Protein AF-A0A536DVT2-F1 (afdb_monomer_lite)

Radius of gyration: 20.28 Å; chains: 1; bounding box: 65×30×49 Å

Foldseek 3Di:
DLVVVVPDDDLDDPPPDDAAPVPCPQVVVQVVCCVVPVDGPFVCCCVVPCVVVVHPDGDDDDPVCVVVDDDDDDDDDDPVPDDDPVRCQC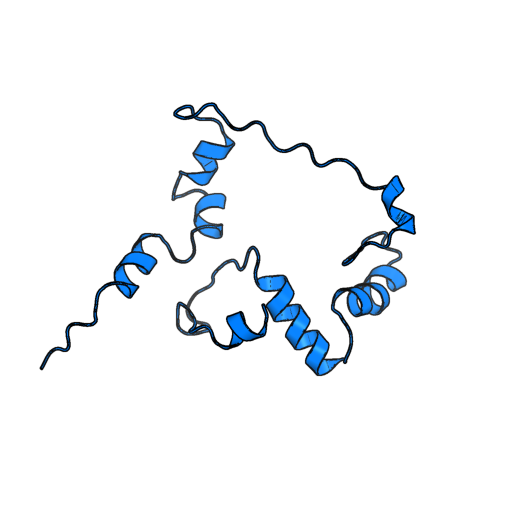PPCPHPNVRRPQVVPPVSVVVVPDPPPDDD

Sequence (120 aa):
MTDALAGQEPWWEPGTKHGYHAFTYGWLLGEVLRRITGETLGTYFRDQIAEPLSLDFHIGLGPEHDARTAEIIPPEMPPLGEDNFLMRMLRDSESMASKRSATPGPHELRERKRPRVARR

pLDDT: mean 84.68, std 15.49, range [42.94, 98.62]

Structure (mmCIF, N/CA/C/O backbone):
data_AF-A0A536DVT2-F1
#
_entry.id   AF-A0A536DVT2-F1
#
loop_
_atom_site.group_PDB
_atom_site.id
_atom_site.type_symbol
_atom_site.label_atom_id
_atom_site.label_alt_id
_atom_site.label_comp_id
_atom_site.label_asym_id
_atom_site.label_entity_id
_atom_site.label_seq_id
_atom_site.pdbx_PDB_ins_code
_atom_site.Cartn_x
_atom_site.Cartn_y
_atom_site.Cartn_z
_atom_site.occupancy
_atom_site.B_iso_or_equiv
_atom_site.auth_seq_id
_atom_site.auth_comp_id
_atom_site.auth_asym_id
_atom_site.auth_atom_id
_atom_site.pdbx_PDB_model_num
ATOM 1 N N . MET A 1 1 ? 4.398 -14.309 3.603 1.00 91.44 1 MET A N 1
ATOM 2 C CA . MET A 1 1 ? 5.182 -13.251 2.919 1.00 91.44 1 MET A CA 1
ATOM 3 C C . MET A 1 1 ? 6.092 -12.523 3.899 1.00 91.44 1 MET A C 1
ATOM 5 O O . MET A 1 1 ? 7.291 -12.498 3.675 1.00 91.44 1 MET A O 1
ATOM 9 N N . THR A 1 2 ? 5.556 -11.978 4.993 1.00 95.94 2 THR A N 1
ATOM 10 C CA . THR A 1 2 ? 6.325 -11.275 6.037 1.00 95.94 2 THR A CA 1
ATOM 11 C C . THR A 1 2 ? 7.483 -12.102 6.603 1.00 95.94 2 THR A C 1
ATOM 13 O O . THR A 1 2 ? 8.591 -11.586 6.662 1.00 95.94 2 THR A O 1
ATOM 16 N N . ASP A 1 3 ? 7.282 -13.391 6.901 1.00 96.81 3 ASP A N 1
ATOM 17 C CA . ASP A 1 3 ? 8.365 -14.272 7.382 1.00 96.81 3 ASP A CA 1
ATOM 18 C C . ASP A 1 3 ? 9.491 -14.447 6.356 1.00 96.81 3 ASP A C 1
ATOM 20 O O . ASP A 1 3 ? 10.669 -14.423 6.703 1.00 96.81 3 ASP A O 1
ATOM 24 N N . ALA A 1 4 ? 9.137 -14.567 5.073 1.00 96.38 4 ALA A N 1
ATOM 25 C CA . ALA A 1 4 ? 10.116 -14.675 3.995 1.00 96.38 4 ALA A CA 1
ATOM 26 C C . ALA A 1 4 ? 10.939 -13.385 3.857 1.00 96.38 4 ALA A C 1
ATOM 28 O O . ALA A 1 4 ? 12.152 -13.451 3.687 1.00 96.38 4 ALA A O 1
ATOM 29 N N . LEU A 1 5 ? 10.293 -12.219 3.979 1.00 95.06 5 LEU A N 1
ATOM 30 C CA . LEU A 1 5 ? 10.977 -10.924 3.961 1.00 95.06 5 LEU A CA 1
ATOM 31 C C . LEU A 1 5 ? 11.863 -10.727 5.196 1.00 95.06 5 LEU A C 1
ATOM 33 O O . LEU A 1 5 ? 12.972 -10.226 5.063 1.00 95.06 5 LEU A O 1
ATOM 37 N N . ALA A 1 6 ? 11.408 -11.146 6.379 1.00 96.00 6 ALA A N 1
ATOM 38 C CA . ALA A 1 6 ? 12.184 -11.053 7.615 1.00 96.00 6 ALA A CA 1
ATOM 39 C C . ALA A 1 6 ? 13.419 -11.969 7.606 1.00 96.00 6 ALA A C 1
ATOM 41 O O . ALA A 1 6 ? 14.456 -11.605 8.152 1.00 96.00 6 ALA A O 1
ATOM 42 N N . GLY A 1 7 ? 13.319 -13.142 6.972 1.00 96.44 7 GLY A N 1
ATOM 43 C CA . GLY A 1 7 ? 14.444 -14.061 6.783 1.00 96.44 7 GLY A CA 1
ATOM 44 C C . GLY A 1 7 ? 15.388 -13.684 5.635 1.00 96.44 7 GLY A C 1
ATOM 45 O O . GLY A 1 7 ? 16.418 -14.335 5.461 1.00 96.44 7 GLY A O 1
ATOM 46 N N . GLN A 1 8 ? 15.055 -12.670 4.832 1.00 93.56 8 GLN A N 1
ATOM 47 C CA . GLN A 1 8 ? 15.867 -12.265 3.691 1.00 93.56 8 GLN A CA 1
ATOM 48 C C . GLN A 1 8 ? 17.029 -11.369 4.136 1.00 93.56 8 GLN A C 1
ATOM 50 O O . GLN A 1 8 ? 16.830 -10.335 4.768 1.00 93.56 8 GLN A O 1
ATOM 55 N N . GLU A 1 9 ? 18.249 -11.712 3.721 1.00 95.00 9 GLU A N 1
ATOM 56 C CA . GLU A 1 9 ? 19.395 -10.813 3.872 1.00 95.00 9 GLU A CA 1
ATOM 57 C C . GLU A 1 9 ? 19.184 -9.541 3.023 1.00 95.00 9 GLU A C 1
ATOM 59 O O . GLU A 1 9 ? 18.900 -9.653 1.818 1.00 95.00 9 GLU A O 1
ATOM 64 N N . PRO A 1 10 ? 19.325 -8.335 3.607 1.00 91.38 10 PRO A N 1
ATOM 65 C CA . PRO A 1 10 ? 19.265 -7.094 2.852 1.00 91.38 10 PRO A CA 1
ATOM 66 C C . PRO A 1 10 ? 20.261 -7.090 1.693 1.00 91.38 10 PRO A C 1
ATOM 68 O O . PRO A 1 10 ? 21.373 -7.610 1.777 1.00 91.38 10 PRO A O 1
ATOM 71 N N . TRP A 1 11 ? 19.860 -6.481 0.585 1.00 86.94 11 TRP A N 1
ATOM 72 C CA . TRP A 1 11 ? 20.698 -6.403 -0.608 1.00 86.94 11 TRP A CA 1
ATOM 73 C C . TRP A 1 11 ? 21.891 -5.445 -0.452 1.00 86.94 11 TRP A C 1
ATOM 75 O O . TRP A 1 11 ? 22.903 -5.613 -1.129 1.00 86.94 11 TRP A O 1
ATOM 85 N N . TRP A 1 12 ? 21.793 -4.482 0.460 1.00 89.56 12 TRP A N 1
ATOM 86 C CA . TRP A 1 12 ? 22.865 -3.589 0.896 1.00 89.56 12 TRP A CA 1
ATOM 87 C C . TRP A 1 12 ? 22.711 -3.316 2.392 1.00 89.56 12 TRP A C 1
ATOM 89 O O . TRP A 1 12 ? 21.671 -3.607 2.984 1.00 89.56 12 TRP A O 1
ATOM 99 N N . GLU A 1 13 ? 23.746 -2.740 2.997 1.00 93.00 13 GLU A N 1
ATOM 100 C CA . GLU A 1 13 ? 23.706 -2.309 4.390 1.00 93.00 13 GLU A CA 1
ATOM 101 C C . GLU A 1 13 ? 22.571 -1.285 4.602 1.00 93.00 13 GLU A C 1
ATOM 103 O O . GLU A 1 13 ? 22.534 -0.265 3.901 1.00 93.00 13 GLU A O 1
ATOM 108 N N . PRO A 1 14 ? 21.629 -1.526 5.531 1.00 92.88 14 PRO A N 1
ATOM 109 C CA . PRO A 1 14 ? 20.530 -0.602 5.790 1.00 92.88 14 PRO A CA 1
ATOM 110 C C . PRO A 1 14 ? 21.014 0.832 6.040 1.00 92.88 14 PRO A C 1
ATOM 112 O O . PRO A 1 14 ? 21.961 1.060 6.783 1.00 92.88 14 PRO A O 1
ATOM 115 N N . GLY A 1 15 ? 20.362 1.808 5.405 1.00 92.50 15 GLY A N 1
ATOM 116 C CA . GLY A 1 15 ? 20.722 3.228 5.509 1.00 92.50 15 GLY A CA 1
ATOM 117 C C . GLY A 1 15 ? 21.801 3.710 4.531 1.00 92.50 15 GLY A C 1
ATOM 118 O O . GLY A 1 15 ? 21.976 4.915 4.397 1.00 92.50 15 GLY A O 1
ATOM 119 N N . THR A 1 16 ? 22.482 2.816 3.802 1.00 91.75 16 THR A N 1
ATOM 120 C CA . THR A 1 16 ? 23.542 3.212 2.845 1.00 91.75 16 THR A CA 1
ATOM 121 C C . THR A 1 16 ? 23.045 3.452 1.419 1.00 91.75 16 THR A C 1
ATOM 123 O O . THR A 1 16 ? 23.648 4.219 0.671 1.00 91.75 16 THR A O 1
ATOM 126 N N . LYS A 1 17 ? 21.942 2.807 1.025 1.00 87.69 17 LYS A N 1
ATOM 127 C CA . LYS A 1 17 ? 21.269 3.000 -0.267 1.00 87.69 17 LYS A CA 1
ATOM 128 C C . LYS A 1 17 ? 19.752 2.919 -0.100 1.00 87.69 17 LYS A C 1
ATOM 130 O O . LYS A 1 17 ? 19.244 2.423 0.911 1.00 87.69 17 LYS A O 1
ATOM 135 N N . HIS A 1 18 ? 19.032 3.352 -1.131 1.00 82.81 18 HIS A N 1
ATOM 136 C CA . HIS A 1 18 ? 17.578 3.260 -1.215 1.00 82.81 18 HIS A CA 1
ATOM 137 C C . HIS A 1 18 ? 17.161 2.384 -2.391 1.00 82.81 18 HIS A C 1
ATOM 139 O O . HIS A 1 18 ? 17.732 2.480 -3.473 1.00 82.81 18 HIS A O 1
ATOM 145 N N . GLY A 1 19 ? 16.132 1.571 -2.174 1.00 83.62 19 GLY A N 1
ATOM 146 C CA . GLY A 1 19 ? 15.480 0.778 -3.206 1.00 83.62 19 GLY A CA 1
ATOM 147 C C . GLY A 1 19 ? 13.977 0.950 -3.110 1.00 83.62 19 GLY A C 1
ATOM 148 O O . GLY A 1 19 ? 13.425 1.073 -2.016 1.00 83.62 19 GLY A O 1
ATOM 149 N N . TYR A 1 20 ? 13.308 0.993 -4.257 1.00 84.38 20 TYR A N 1
ATOM 150 C CA . TYR A 1 20 ? 11.860 1.113 -4.290 1.00 84.38 20 TYR A CA 1
ATOM 151 C C . TYR A 1 20 ? 11.216 -0.264 -4.093 1.00 84.38 20 TYR A C 1
ATOM 153 O O . TYR A 1 20 ? 11.280 -1.134 -4.959 1.00 84.38 20 TYR A O 1
ATOM 161 N N . HIS A 1 21 ? 10.573 -0.465 -2.944 1.00 88.44 21 HIS A N 1
ATOM 162 C CA . HIS A 1 21 ? 9.884 -1.708 -2.590 1.00 88.44 21 HIS A CA 1
ATOM 163 C C . HIS A 1 21 ? 8.504 -1.802 -3.265 1.00 88.44 21 HIS A C 1
ATOM 165 O O . HIS A 1 21 ? 7.484 -1.873 -2.584 1.00 88.44 21 HIS A O 1
ATOM 171 N N . ALA A 1 22 ? 8.472 -1.807 -4.603 1.00 85.38 22 ALA A N 1
ATOM 172 C CA . ALA A 1 22 ? 7.251 -1.693 -5.415 1.00 85.38 22 ALA A CA 1
ATOM 173 C C . ALA A 1 22 ? 6.110 -2.622 -4.970 1.00 85.38 22 ALA A C 1
ATOM 175 O O . ALA A 1 22 ? 4.949 -2.228 -4.968 1.00 85.38 22 ALA A O 1
ATOM 176 N N . PHE A 1 23 ? 6.459 -3.839 -4.554 1.00 89.38 23 PHE A N 1
ATOM 177 C CA . PHE A 1 23 ? 5.502 -4.812 -4.039 1.00 89.38 23 PHE A CA 1
ATOM 178 C C . PHE A 1 23 ? 5.619 -4.966 -2.523 1.00 89.38 23 PHE A C 1
ATOM 180 O O . PHE A 1 23 ? 4.618 -5.023 -1.821 1.00 89.38 23 PHE A O 1
ATOM 187 N N . THR A 1 24 ? 6.838 -5.016 -1.984 1.00 93.38 24 THR A N 1
ATOM 188 C CA . THR A 1 24 ? 7.065 -5.493 -0.613 1.00 93.38 24 THR A CA 1
ATOM 189 C C . THR A 1 24 ? 6.763 -4.467 0.482 1.00 93.38 24 THR A C 1
ATOM 191 O O . THR A 1 24 ? 6.605 -4.851 1.641 1.00 93.38 24 THR A O 1
ATOM 194 N N . TYR A 1 25 ? 6.633 -3.182 0.135 1.00 92.88 25 TYR A N 1
ATOM 195 C CA . TYR A 1 25 ? 6.497 -2.093 1.108 1.00 92.88 25 TYR A CA 1
ATOM 196 C C . TYR A 1 25 ? 5.257 -2.236 2.000 1.00 92.88 25 TYR A C 1
ATOM 198 O O . TYR A 1 25 ? 5.350 -2.069 3.216 1.00 92.88 25 TYR A O 1
ATOM 206 N N . GLY A 1 26 ? 4.118 -2.623 1.412 1.00 93.31 26 GLY A N 1
ATOM 207 C CA . GLY A 1 26 ? 2.859 -2.800 2.140 1.00 93.31 26 GLY A CA 1
ATOM 208 C C . GLY A 1 26 ? 2.935 -3.877 3.226 1.00 93.31 26 GLY A C 1
ATOM 209 O O . GLY A 1 26 ? 2.435 -3.671 4.328 1.00 93.31 26 GLY A O 1
ATOM 210 N N . TRP A 1 27 ? 3.623 -4.995 2.963 1.00 95.69 27 TRP A N 1
ATOM 211 C CA . TRP A 1 27 ? 3.822 -6.046 3.970 1.00 95.69 27 TRP A CA 1
ATOM 212 C C . TRP A 1 27 ? 4.788 -5.620 5.077 1.00 95.69 27 TRP A C 1
ATOM 214 O O . TRP A 1 27 ? 4.537 -5.932 6.238 1.00 95.69 27 TRP A O 1
ATOM 224 N N . LEU A 1 28 ? 5.873 -4.912 4.736 1.00 95.06 28 LEU A N 1
ATOM 225 C CA . LEU A 1 28 ? 6.856 -4.445 5.720 1.00 95.06 28 LEU A CA 1
ATOM 226 C C . LEU A 1 28 ? 6.224 -3.464 6.715 1.00 95.06 28 LEU A C 1
ATOM 228 O O . LEU A 1 28 ? 6.307 -3.679 7.922 1.00 95.06 28 LEU A O 1
ATOM 232 N N . LEU A 1 29 ? 5.552 -2.421 6.217 1.00 95.06 29 LEU A N 1
ATOM 233 C CA . LEU A 1 29 ? 4.877 -1.451 7.081 1.00 95.06 29 LEU A CA 1
ATOM 234 C C . LEU A 1 29 ? 3.679 -2.058 7.809 1.00 95.06 29 LEU A C 1
ATOM 236 O O . LEU A 1 29 ? 3.513 -1.828 9.006 1.00 95.06 29 LEU A O 1
ATOM 240 N N . GLY A 1 30 ? 2.866 -2.850 7.106 1.00 96.38 30 GLY A N 1
ATOM 241 C CA . GLY A 1 30 ? 1.688 -3.483 7.690 1.00 96.38 30 GLY A CA 1
ATOM 242 C C . GLY A 1 30 ? 2.034 -4.392 8.869 1.00 96.38 30 GLY A C 1
ATOM 243 O O . GLY A 1 30 ? 1.326 -4.382 9.870 1.00 96.38 30 GLY A O 1
ATOM 244 N N . GLU A 1 31 ? 3.145 -5.130 8.802 1.00 97.75 31 GLU A N 1
ATOM 245 C CA . GLU A 1 31 ? 3.580 -5.999 9.900 1.00 97.75 31 GLU A CA 1
ATOM 246 C C . GLU A 1 31 ? 4.087 -5.212 11.116 1.00 97.75 31 GLU A C 1
ATOM 248 O O . GLU A 1 31 ? 3.785 -5.589 12.248 1.00 97.75 31 GLU A O 1
ATOM 253 N N . VAL A 1 32 ? 4.815 -4.108 10.910 1.00 97.25 32 VAL A N 1
ATOM 254 C CA . VAL A 1 32 ? 5.229 -3.220 12.013 1.00 97.25 32 VAL A CA 1
ATOM 255 C C . VAL A 1 32 ? 4.002 -2.640 12.713 1.00 97.25 32 VAL A C 1
ATOM 257 O O . VAL A 1 32 ? 3.889 -2.735 13.934 1.00 97.25 32 VAL A O 1
ATOM 260 N N . LEU A 1 33 ? 3.055 -2.107 11.939 1.00 97.62 33 LEU A N 1
ATOM 261 C CA . LEU A 1 33 ? 1.806 -1.557 12.459 1.00 97.62 33 LEU A CA 1
ATOM 262 C C . LEU A 1 33 ? 1.024 -2.608 13.250 1.00 97.62 33 LEU A C 1
ATOM 264 O O . LEU A 1 33 ? 0.623 -2.345 14.384 1.00 97.62 33 LEU A O 1
ATOM 268 N N . ARG A 1 34 ? 0.870 -3.815 12.696 1.00 97.44 34 ARG A N 1
ATOM 269 C CA . ARG A 1 34 ? 0.147 -4.918 13.339 1.00 97.44 34 ARG A CA 1
ATOM 270 C C . ARG A 1 34 ? 0.780 -5.346 14.659 1.00 97.44 34 ARG A C 1
ATOM 272 O O . ARG A 1 34 ? 0.059 -5.666 15.596 1.00 97.44 34 ARG A O 1
ATOM 279 N N . ARG A 1 35 ? 2.112 -5.341 14.770 1.00 97.88 35 ARG A N 1
ATOM 280 C CA . ARG A 1 35 ? 2.814 -5.662 16.029 1.00 97.88 35 ARG A CA 1
ATOM 281 C C . ARG A 1 35 ? 2.620 -4.602 17.110 1.00 97.88 35 ARG A C 1
ATOM 283 O O . ARG A 1 35 ? 2.633 -4.948 18.284 1.00 97.88 35 ARG A O 1
ATOM 290 N N . ILE A 1 36 ? 2.473 -3.339 16.716 1.00 98.25 36 ILE A N 1
ATOM 291 C CA . ILE A 1 36 ? 2.298 -2.214 17.642 1.00 98.25 36 ILE A CA 1
ATOM 292 C C . ILE A 1 36 ? 0.841 -2.103 18.104 1.00 98.25 36 ILE A C 1
ATOM 294 O O . ILE A 1 36 ? 0.588 -1.875 19.281 1.00 98.25 36 ILE A O 1
ATOM 298 N N . THR A 1 37 ? -0.106 -2.253 17.178 1.00 97.81 37 THR A N 1
ATOM 299 C CA . THR A 1 37 ? -1.529 -1.933 17.398 1.00 97.81 37 THR A CA 1
ATOM 300 C C . THR A 1 37 ? -2.410 -3.165 17.597 1.00 97.81 37 THR A C 1
ATOM 302 O O . THR A 1 37 ? -3.474 -3.066 18.195 1.00 97.81 37 THR A O 1
ATOM 305 N N . GLY A 1 38 ? -1.989 -4.332 17.100 1.00 98.00 38 GLY A N 1
ATOM 306 C CA . GLY A 1 38 ? -2.827 -5.530 17.004 1.00 98.00 38 GLY A CA 1
ATOM 307 C C . GLY A 1 38 ? -3.760 -5.552 15.786 1.00 98.00 38 GLY A C 1
ATOM 308 O O . GLY A 1 38 ? -4.403 -6.571 15.540 1.00 98.00 38 GLY A O 1
ATOM 309 N N . GLU A 1 39 ? -3.809 -4.481 14.991 1.00 97.62 39 GLU A N 1
ATOM 310 C CA . GLU A 1 39 ? -4.754 -4.317 13.884 1.00 97.62 39 GLU A CA 1
ATOM 311 C C . GLU A 1 39 ? -4.119 -4.570 12.513 1.00 97.62 39 GLU A C 1
ATOM 313 O O . GLU A 1 39 ? -2.902 -4.528 12.328 1.00 97.62 39 GLU A O 1
ATOM 318 N N . THR A 1 40 ? -4.956 -4.832 11.507 1.00 96.06 40 THR A N 1
ATOM 319 C CA . THR A 1 40 ? -4.490 -4.857 10.115 1.00 96.06 40 THR A CA 1
ATOM 320 C C . THR A 1 40 ? -4.269 -3.434 9.599 1.00 96.06 40 THR A C 1
ATOM 322 O O . THR A 1 40 ? -4.921 -2.497 10.054 1.00 96.06 40 THR A O 1
ATOM 325 N N . LEU A 1 41 ? -3.408 -3.273 8.586 1.00 96.06 41 LEU A N 1
ATOM 326 C CA . LEU A 1 41 ? -3.201 -1.978 7.925 1.00 96.06 41 LEU A CA 1
ATOM 327 C C . LEU A 1 41 ? -4.514 -1.365 7.409 1.00 96.06 41 LEU A C 1
ATOM 329 O O . LEU A 1 41 ? -4.700 -0.161 7.529 1.00 96.06 41 LEU A O 1
ATOM 333 N N . GLY A 1 42 ? -5.409 -2.183 6.844 1.00 96.62 42 GLY A N 1
ATOM 334 C CA . GLY A 1 42 ? -6.687 -1.712 6.308 1.00 96.62 42 GLY A CA 1
ATOM 335 C C . GLY A 1 42 ? -7.647 -1.226 7.390 1.00 96.62 42 GLY A C 1
ATOM 336 O O . GLY A 1 42 ? -8.219 -0.150 7.245 1.00 96.62 42 GLY A O 1
ATOM 337 N N . THR A 1 43 ? -7.754 -1.970 8.497 1.00 97.12 43 THR A N 1
ATOM 338 C CA . THR A 1 43 ? -8.522 -1.561 9.688 1.00 97.12 43 THR A CA 1
ATOM 339 C C . THR A 1 43 ? -8.012 -0.231 10.224 1.00 97.12 43 THR A C 1
ATOM 341 O O . THR A 1 43 ? -8.764 0.735 10.285 1.00 97.12 43 THR A O 1
ATOM 344 N N . TYR A 1 44 ? -6.712 -0.154 10.514 1.00 97.69 44 TYR A N 1
ATOM 345 C CA . TYR A 1 44 ? -6.118 1.048 11.082 1.00 97.69 44 TYR A CA 1
ATOM 346 C C . TYR A 1 44 ? -6.256 2.252 10.142 1.00 97.69 44 TYR A C 1
ATOM 348 O O . TYR A 1 44 ? -6.582 3.350 10.578 1.00 97.69 44 TYR A O 1
ATOM 356 N N . PHE A 1 45 ? -6.032 2.066 8.835 1.00 97.50 45 PHE A N 1
ATOM 357 C CA . PHE A 1 45 ? -6.203 3.133 7.849 1.00 97.50 45 PHE A CA 1
ATOM 358 C C . PHE A 1 45 ? -7.641 3.658 7.817 1.00 97.50 45 PHE A C 1
ATOM 360 O O . PHE A 1 45 ? -7.840 4.873 7.797 1.00 97.50 45 PHE A O 1
ATOM 367 N N . ARG A 1 46 ? -8.635 2.763 7.816 1.00 97.56 46 ARG A N 1
ATOM 368 C CA . ARG A 1 46 ? -10.045 3.157 7.820 1.00 97.56 46 ARG A CA 1
ATOM 369 C C . ARG A 1 46 ? -10.358 4.009 9.050 1.00 97.56 46 ARG A C 1
ATOM 371 O O . ARG A 1 46 ? -10.806 5.141 8.894 1.00 97.56 46 ARG A O 1
ATOM 378 N N . ASP A 1 47 ? -10.027 3.499 10.231 1.00 97.88 47 ASP A N 1
ATOM 379 C CA . ASP A 1 47 ? -10.457 4.081 11.503 1.00 97.88 47 ASP A CA 1
ATOM 380 C C . ASP A 1 47 ? -9.669 5.365 11.848 1.00 97.88 47 ASP A C 1
ATOM 382 O O . ASP A 1 47 ? -10.214 6.315 12.405 1.00 97.88 47 ASP A O 1
ATOM 386 N N . GLN A 1 48 ? -8.377 5.426 11.498 1.00 97.88 48 GLN A N 1
ATOM 387 C CA . GLN A 1 48 ? -7.490 6.539 11.876 1.00 97.88 48 GLN A CA 1
ATOM 388 C C . GLN A 1 48 ? -7.325 7.607 10.789 1.00 97.88 48 GLN A C 1
ATOM 390 O O . GLN A 1 48 ? -6.845 8.702 11.084 1.00 97.88 48 GLN A O 1
ATOM 395 N N . ILE A 1 49 ? -7.661 7.304 9.530 1.00 98.12 49 ILE A N 1
ATOM 396 C CA . ILE A 1 49 ? -7.416 8.207 8.394 1.00 98.12 49 ILE A CA 1
ATOM 397 C C . ILE A 1 49 ? -8.669 8.391 7.544 1.00 98.12 49 ILE A C 1
ATOM 399 O O . ILE A 1 49 ? -9.100 9.527 7.362 1.00 98.12 49 ILE A O 1
ATOM 403 N N . ALA A 1 50 ? -9.249 7.312 7.013 1.00 98.31 50 ALA A N 1
ATOM 404 C CA . ALA A 1 50 ? -10.332 7.430 6.039 1.00 98.31 50 ALA A CA 1
ATOM 405 C C . ALA A 1 50 ? -11.608 8.014 6.656 1.00 98.31 50 ALA A C 1
ATOM 407 O O . ALA A 1 50 ? -12.140 8.986 6.129 1.00 98.31 50 ALA A O 1
ATOM 408 N N . GLU A 1 51 ? -12.068 7.480 7.788 1.00 98.06 51 GLU A N 1
ATOM 409 C CA . GLU A 1 51 ? -13.288 7.943 8.457 1.00 98.06 51 GLU A CA 1
ATOM 410 C C . GLU A 1 51 ? -13.161 9.380 8.995 1.00 98.06 51 GLU A C 1
ATOM 412 O O . GLU A 1 51 ? -14.017 10.202 8.649 1.00 98.06 51 GLU A O 1
ATOM 417 N N . PRO A 1 52 ? -12.092 9.767 9.732 1.00 98.62 52 PRO A N 1
ATOM 418 C CA . PRO A 1 52 ? -11.931 11.145 10.207 1.00 98.62 52 PRO A CA 1
ATOM 419 C C . PRO A 1 52 ? -11.877 12.186 9.084 1.00 98.62 52 PRO A C 1
ATOM 421 O O . PRO A 1 52 ? -12.262 13.337 9.286 1.00 98.62 52 PRO A O 1
ATOM 424 N N . LEU A 1 53 ? -11.397 11.788 7.903 1.00 98.56 53 LEU A N 1
ATOM 425 C CA . LEU A 1 53 ? -11.278 12.651 6.728 1.00 98.56 53 LEU A CA 1
ATOM 426 C C . LEU A 1 53 ? -12.422 12.464 5.720 1.00 98.56 53 LEU A C 1
ATOM 428 O O . LEU A 1 53 ? -12.413 13.115 4.677 1.00 98.56 53 LEU A O 1
ATOM 432 N N . SER A 1 54 ? -13.405 11.605 6.018 1.00 98.12 54 SER A N 1
ATOM 433 C CA . SER A 1 54 ? -14.519 11.270 5.117 1.00 98.12 54 SER A CA 1
ATOM 434 C C . SER A 1 54 ? -14.059 10.846 3.711 1.00 98.12 54 SER A C 1
ATOM 436 O O . SER A 1 54 ? -14.618 11.275 2.700 1.00 98.12 54 SER A O 1
ATOM 438 N N . LEU A 1 55 ? -13.011 10.022 3.638 1.00 98.12 55 LEU A N 1
ATOM 439 C CA . LEU A 1 55 ? -12.457 9.508 2.388 1.00 98.12 55 LEU A CA 1
ATOM 440 C C . LEU A 1 55 ? -13.173 8.232 1.955 1.00 98.12 55 LEU A C 1
ATOM 442 O O . LEU A 1 55 ? -13.279 7.272 2.714 1.00 98.12 55 LEU A O 1
ATOM 4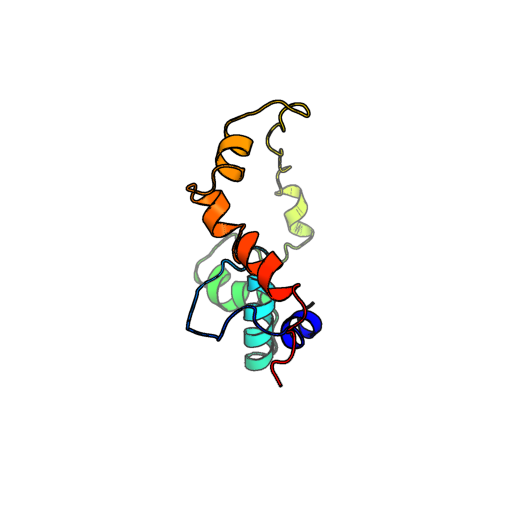46 N N . ASP A 1 56 ? -13.549 8.180 0.683 1.00 96.00 56 ASP A N 1
ATOM 447 C CA . ASP A 1 56 ? -13.981 6.948 0.030 1.00 96.00 56 ASP A CA 1
ATOM 448 C C . ASP A 1 56 ? -12.764 6.215 -0.555 1.00 96.00 56 ASP A C 1
ATOM 450 O O . ASP A 1 56 ? -12.495 6.247 -1.757 1.00 96.00 56 ASP A O 1
ATOM 454 N N . PHE A 1 57 ? -11.957 5.637 0.338 1.00 97.06 57 PHE A N 1
ATOM 455 C CA . PHE A 1 57 ? -10.727 4.922 0.004 1.00 97.06 57 PHE A CA 1
ATOM 456 C C . PHE A 1 57 ? -10.610 3.657 0.849 1.00 97.06 57 PHE A C 1
ATOM 458 O O . PHE A 1 57 ? -10.753 3.703 2.069 1.00 97.06 57 PHE A O 1
ATOM 465 N N . HIS A 1 58 ? -10.273 2.534 0.212 1.00 96.50 58 HIS A N 1
ATOM 466 C CA . HIS A 1 58 ? -10.261 1.225 0.862 1.00 96.50 58 HIS A CA 1
ATOM 467 C C . HIS A 1 58 ? -8.925 0.509 0.672 1.00 96.50 58 HIS A C 1
ATOM 469 O O . HIS A 1 58 ? -8.394 0.428 -0.435 1.00 96.50 58 HIS A O 1
ATOM 475 N N . ILE A 1 59 ? -8.410 -0.074 1.755 1.00 96.25 59 ILE A N 1
ATOM 476 C CA . ILE A 1 59 ? -7.338 -1.075 1.725 1.00 96.25 59 ILE A CA 1
ATOM 477 C C . ILE A 1 59 ? -7.965 -2.386 2.204 1.00 96.25 59 ILE A C 1
ATOM 479 O O . ILE A 1 59 ? -8.131 -2.597 3.402 1.00 96.25 59 ILE A O 1
ATOM 483 N N . GLY A 1 60 ? -8.332 -3.246 1.250 1.00 94.56 60 GLY A N 1
ATOM 484 C CA . GLY A 1 60 ? -9.225 -4.385 1.488 1.00 94.56 60 GLY A CA 1
ATOM 485 C C . GLY A 1 60 ? -10.687 -3.970 1.318 1.00 94.56 60 GLY A C 1
ATOM 486 O O . GLY A 1 60 ? -11.363 -3.676 2.296 1.00 94.56 60 GLY A O 1
ATOM 487 N N . LEU A 1 61 ? -11.145 -3.908 0.065 1.00 95.44 61 LEU A N 1
ATOM 488 C CA . LEU A 1 61 ? -12.507 -3.507 -0.292 1.00 95.44 61 LEU A CA 1
ATOM 489 C C . LEU A 1 61 ? -13.511 -4.623 0.041 1.00 95.44 61 LEU A C 1
ATOM 491 O O . LEU A 1 61 ? -13.279 -5.780 -0.313 1.00 95.44 61 LEU A O 1
ATOM 495 N N . GLY A 1 62 ? -14.614 -4.272 0.705 1.00 93.81 62 GLY A N 1
ATOM 496 C CA . GLY A 1 62 ? -15.708 -5.199 0.998 1.00 93.81 62 GLY A CA 1
ATOM 497 C C . GLY A 1 62 ? -16.601 -5.490 -0.222 1.00 93.81 62 GLY A C 1
ATOM 498 O O . GLY A 1 62 ? -16.703 -4.656 -1.128 1.00 93.81 62 GLY A O 1
ATOM 499 N N . PRO A 1 63 ? -17.261 -6.664 -0.273 1.00 96.06 63 PRO A N 1
ATOM 500 C CA . PRO A 1 63 ? -18.099 -7.079 -1.405 1.00 96.06 63 PRO A CA 1
ATOM 501 C C . PRO A 1 63 ? -19.298 -6.152 -1.665 1.00 96.06 63 PRO A C 1
ATOM 503 O O . PRO A 1 63 ? -19.776 -6.051 -2.790 1.00 96.06 63 PRO A O 1
ATOM 506 N N . GLU A 1 64 ? -19.775 -5.431 -0.654 1.00 96.75 64 GLU A N 1
ATOM 507 C CA . GLU A 1 64 ? -20.833 -4.424 -0.766 1.00 96.75 64 GLU A CA 1
ATOM 508 C C . GLU A 1 64 ? -20.470 -3.250 -1.691 1.00 96.75 64 GLU A C 1
ATOM 510 O O . GLU A 1 64 ? -21.350 -2.523 -2.155 1.00 96.75 64 GLU A O 1
ATOM 515 N N . HIS A 1 65 ? -19.182 -3.062 -1.981 1.00 95.94 65 HIS A N 1
ATOM 516 C CA . HIS A 1 65 ? -18.685 -2.011 -2.861 1.00 95.94 65 HIS A CA 1
ATOM 517 C C . HIS A 1 65 ? -18.311 -2.508 -4.262 1.00 95.94 65 HIS A C 1
ATOM 519 O O . HIS A 1 65 ? -17.932 -1.694 -5.104 1.00 95.94 65 HIS A O 1
ATOM 525 N N . ASP A 1 66 ? -18.459 -3.805 -4.544 1.00 95.88 66 ASP A N 1
ATOM 526 C CA . ASP A 1 66 ? -17.992 -4.428 -5.789 1.00 95.88 66 ASP A CA 1
ATOM 527 C C . ASP A 1 66 ? -18.617 -3.785 -7.039 1.00 95.88 66 ASP A C 1
ATOM 529 O O . ASP A 1 66 ? -17.921 -3.473 -8.004 1.00 95.88 66 ASP A O 1
ATOM 533 N N . ALA A 1 67 ? -19.905 -3.426 -6.964 1.00 97.19 67 ALA A N 1
ATOM 534 C CA . ALA A 1 67 ? -20.644 -2.750 -8.036 1.00 97.19 67 ALA A CA 1
ATOM 535 C C . ALA A 1 67 ? -20.083 -1.366 -8.432 1.00 97.19 67 ALA A C 1
ATOM 537 O O . ALA A 1 67 ? -20.498 -0.797 -9.440 1.00 97.19 67 ALA A O 1
ATOM 538 N N . ARG A 1 68 ? -19.176 -0.797 -7.630 1.00 96.06 68 ARG A N 1
ATOM 539 C CA . ARG A 1 68 ? -18.534 0.504 -7.870 1.00 96.06 68 ARG A CA 1
ATOM 540 C C . ARG A 1 68 ? -17.116 0.365 -8.427 1.00 96.06 68 ARG A C 1
ATOM 542 O O . ARG A 1 68 ? -16.473 1.380 -8.691 1.00 96.06 68 ARG A O 1
ATOM 549 N N . THR A 1 69 ? -16.612 -0.859 -8.577 1.00 96.81 69 THR A N 1
ATOM 550 C CA . THR A 1 69 ? -15.289 -1.110 -9.150 1.00 96.81 69 THR A CA 1
ATOM 551 C C . THR A 1 69 ? -15.350 -1.022 -10.672 1.00 96.81 69 THR A C 1
ATOM 553 O O . THR A 1 69 ? -16.279 -1.513 -11.309 1.00 96.81 69 THR A O 1
ATOM 556 N N . ALA A 1 70 ? -14.369 -0.344 -11.266 1.00 96.31 70 ALA A N 1
ATOM 557 C CA . ALA A 1 70 ? -14.208 -0.301 -12.713 1.00 96.31 70 ALA A CA 1
ATOM 558 C C . ALA A 1 70 ? -13.223 -1.384 -13.160 1.00 96.31 70 ALA A C 1
ATOM 560 O O . ALA A 1 70 ? -12.252 -1.682 -12.459 1.00 96.31 70 ALA A O 1
ATOM 561 N N . GLU A 1 71 ? -13.441 -1.929 -14.354 1.00 95.38 71 GLU A N 1
ATOM 562 C CA . GLU A 1 71 ? -12.475 -2.821 -14.985 1.00 95.38 71 GLU A CA 1
ATOM 563 C C . GLU A 1 71 ? -11.183 -2.058 -15.307 1.00 95.38 71 GLU A C 1
ATOM 565 O O . GLU A 1 71 ? -11.197 -0.992 -15.930 1.00 95.38 71 GLU A O 1
ATOM 570 N N . ILE A 1 72 ? -10.045 -2.610 -14.881 1.00 94.00 72 ILE A N 1
ATOM 571 C CA . ILE A 1 72 ? -8.733 -2.069 -15.234 1.00 94.00 72 ILE A CA 1
ATOM 572 C C . ILE A 1 72 ? -8.402 -2.529 -16.652 1.00 94.00 72 ILE A C 1
ATOM 574 O O . ILE A 1 72 ? -8.090 -3.698 -16.868 1.00 94.00 72 ILE A O 1
ATOM 578 N N . ILE A 1 73 ? -8.411 -1.595 -17.602 1.00 93.69 73 ILE A N 1
ATOM 579 C CA . ILE A 1 73 ? -7.961 -1.845 -18.973 1.00 93.69 73 ILE A CA 1
ATOM 580 C C . ILE A 1 73 ? -6.427 -1.731 -18.998 1.00 93.69 73 ILE A C 1
ATOM 582 O O . ILE A 1 73 ? -5.898 -0.633 -18.785 1.00 93.69 73 ILE A O 1
ATOM 586 N N . PRO A 1 74 ? -5.680 -2.830 -19.215 1.00 84.94 74 PRO A N 1
ATOM 587 C CA . PRO A 1 74 ? -4.226 -2.765 -19.291 1.00 84.94 74 PRO A CA 1
ATOM 588 C C . PRO A 1 74 ? -3.779 -2.004 -20.551 1.00 84.94 74 PRO A C 1
ATOM 590 O O . PRO A 1 74 ? -4.494 -2.001 -21.555 1.00 84.94 74 PRO A O 1
ATOM 593 N N . PRO A 1 75 ? -2.588 -1.378 -20.541 1.00 81.31 75 PRO A N 1
ATOM 594 C CA . PRO A 1 75 ? -2.041 -0.771 -21.747 1.00 81.31 75 PRO A CA 1
ATOM 595 C C . PRO A 1 75 ? -1.797 -1.836 -22.823 1.00 81.31 75 PRO A C 1
ATOM 597 O O . PRO A 1 75 ? -1.374 -2.954 -22.518 1.00 81.31 75 PRO A O 1
ATOM 600 N N . GLU A 1 76 ? -2.002 -1.469 -24.089 1.00 82.25 76 GLU A N 1
ATOM 601 C CA . GLU A 1 76 ? -1.646 -2.330 -25.215 1.00 82.25 76 GLU A CA 1
ATOM 602 C C . GLU A 1 76 ? -0.135 -2.592 -25.216 1.00 82.25 76 GLU A C 1
ATOM 604 O O . GLU A 1 76 ? 0.697 -1.679 -25.299 1.00 82.25 76 GLU A O 1
ATOM 609 N N . MET A 1 77 ? 0.224 -3.868 -25.108 1.00 80.50 77 MET A N 1
ATOM 610 C CA . MET A 1 77 ? 1.602 -4.306 -25.270 1.00 80.50 77 MET A CA 1
ATOM 611 C C . MET A 1 77 ? 1.923 -4.364 -26.765 1.00 80.50 77 MET A C 1
ATOM 613 O O . MET A 1 77 ? 1.101 -4.863 -27.537 1.00 80.50 77 MET A O 1
ATOM 617 N N . PRO A 1 78 ? 3.103 -3.885 -27.195 1.00 81.81 78 PRO A N 1
ATOM 618 C CA . PRO A 1 78 ? 3.474 -3.997 -28.592 1.00 81.81 78 PRO A CA 1
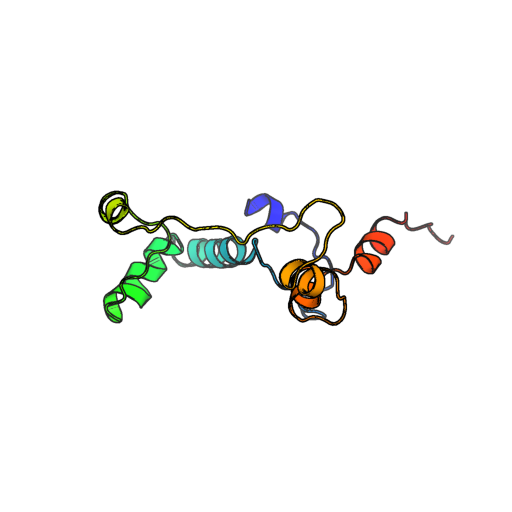ATOM 619 C C . PRO A 1 78 ? 3.675 -5.480 -28.947 1.00 81.81 78 PRO A C 1
ATOM 621 O O . PRO A 1 78 ? 4.014 -6.282 -28.062 1.00 81.81 78 PRO A O 1
ATOM 624 N N . PRO A 1 79 ? 3.509 -5.862 -30.225 1.00 85.75 79 PRO A N 1
ATOM 625 C CA . PRO A 1 79 ? 3.893 -7.182 -30.702 1.00 85.75 79 PRO A CA 1
ATOM 626 C C . PRO A 1 79 ? 5.326 -7.541 -30.296 1.00 85.75 79 PRO A C 1
ATOM 628 O O . PRO A 1 79 ? 6.186 -6.683 -30.077 1.00 85.75 79 PRO A O 1
ATOM 631 N N . LEU A 1 80 ? 5.606 -8.838 -30.186 1.00 80.38 80 LEU A N 1
ATOM 632 C CA . LEU A 1 80 ? 6.923 -9.307 -29.772 1.00 80.38 80 LEU A CA 1
ATOM 633 C C . LEU A 1 80 ? 7.998 -8.817 -30.761 1.00 80.38 80 LEU A C 1
ATOM 635 O O . LEU A 1 80 ? 7.949 -9.139 -31.943 1.00 80.38 80 LEU A O 1
ATOM 639 N N . GLY A 1 81 ? 8.978 -8.059 -30.270 1.00 80.81 81 GLY A N 1
ATOM 640 C CA . GLY A 1 81 ? 10.038 -7.469 -31.100 1.00 80.81 81 GLY A CA 1
ATOM 641 C C . GLY A 1 81 ? 9.750 -6.043 -31.577 1.00 80.81 81 GLY A C 1
ATOM 642 O O . GLY A 1 81 ? 10.670 -5.372 -32.038 1.00 80.81 81 GLY A O 1
ATOM 643 N N . GLU A 1 82 ? 8.526 -5.554 -31.390 1.00 82.94 82 GLU A N 1
ATOM 644 C CA . GLU A 1 82 ? 8.170 -4.156 -31.607 1.00 82.94 82 GLU A CA 1
ATOM 645 C C . GLU A 1 82 ? 8.349 -3.329 -30.328 1.00 82.94 82 GLU A C 1
ATOM 647 O O . GLU A 1 82 ? 8.602 -3.842 -29.230 1.00 82.94 82 GLU A O 1
ATOM 652 N N . ASP A 1 83 ? 8.279 -2.012 -30.489 1.00 80.56 83 ASP A N 1
ATOM 653 C CA . ASP A 1 83 ? 8.581 -1.046 -29.445 1.00 80.56 83 ASP A CA 1
ATOM 654 C C . ASP A 1 83 ? 7.476 0.007 -29.366 1.00 80.56 83 ASP A C 1
ATOM 656 O O . ASP A 1 83 ? 6.920 0.428 -30.379 1.00 80.56 83 ASP A O 1
ATOM 660 N N . ASN A 1 84 ? 7.164 0.454 -28.155 1.00 84.38 84 ASN A N 1
ATOM 661 C CA . ASN A 1 84 ? 6.227 1.544 -27.906 1.00 84.38 84 ASN A CA 1
ATOM 662 C C . ASN A 1 84 ? 6.760 2.429 -26.773 1.00 84.38 84 ASN A C 1
ATOM 664 O O . ASN A 1 84 ? 7.801 2.146 -26.179 1.00 84.38 84 ASN A O 1
ATOM 668 N N . PHE A 1 85 ? 6.062 3.523 -26.464 1.00 82.50 85 PHE A N 1
ATOM 669 C CA . PHE A 1 85 ? 6.518 4.460 -25.434 1.00 82.50 85 PHE A CA 1
ATOM 670 C C . PHE A 1 85 ? 6.774 3.778 -24.076 1.00 82.50 85 PHE A C 1
ATOM 672 O O . PHE A 1 85 ? 7.796 4.040 -23.442 1.00 82.50 85 PHE A O 1
ATOM 679 N N . LEU A 1 86 ? 5.891 2.863 -23.659 1.00 81.19 86 LEU A N 1
ATOM 680 C CA . LEU A 1 86 ? 6.030 2.121 -22.405 1.00 81.19 86 LEU A CA 1
ATOM 681 C C . LEU A 1 86 ? 7.290 1.244 -22.401 1.00 81.19 86 LEU A C 1
ATOM 683 O O . LEU A 1 86 ? 8.060 1.279 -21.441 1.00 81.19 86 LEU A O 1
ATOM 687 N N . MET A 1 87 ? 7.537 0.495 -23.477 1.00 81.56 87 MET A N 1
ATOM 688 C CA . MET A 1 87 ? 8.710 -0.375 -23.582 1.00 81.56 87 MET A CA 1
ATOM 689 C C . MET A 1 87 ? 10.017 0.419 -23.657 1.00 81.56 87 MET A C 1
ATOM 691 O O . MET A 1 87 ? 10.987 0.025 -23.006 1.00 81.56 87 MET A O 1
ATOM 695 N N . ARG A 1 88 ? 10.035 1.573 -24.339 1.00 82.81 88 ARG A N 1
ATOM 696 C CA . ARG A 1 88 ? 11.179 2.504 -24.315 1.00 82.81 88 ARG A CA 1
ATOM 697 C C . ARG A 1 88 ? 11.469 2.999 -22.912 1.00 82.81 88 ARG A C 1
ATOM 699 O O . ARG A 1 88 ? 12.607 2.920 -22.464 1.00 82.81 88 ARG A O 1
ATOM 706 N N . MET A 1 89 ? 10.434 3.450 -22.205 1.00 81.81 89 MET A N 1
ATOM 707 C CA . MET A 1 89 ? 10.574 3.923 -20.833 1.00 81.81 89 MET A CA 1
ATOM 708 C C . MET A 1 89 ? 11.103 2.812 -19.917 1.00 81.81 89 MET A C 1
ATOM 710 O O . MET A 1 89 ? 11.965 3.069 -19.089 1.00 81.81 89 MET A O 1
ATOM 714 N N . LEU A 1 90 ? 10.641 1.571 -20.057 1.00 78.94 90 LEU A N 1
ATOM 715 C CA . LEU A 1 90 ? 11.096 0.467 -19.206 1.00 78.94 90 LEU A CA 1
ATOM 716 C C . LEU A 1 90 ? 12.515 -0.025 -19.540 1.00 78.94 90 LEU A C 1
ATOM 718 O O . LEU A 1 90 ? 13.220 -0.478 -18.640 1.00 78.94 90 LEU A O 1
ATOM 722 N N . ARG A 1 91 ? 12.938 0.042 -20.809 1.00 76.75 91 ARG A N 1
ATOM 723 C CA . ARG A 1 91 ? 14.255 -0.449 -21.260 1.00 76.75 91 ARG A CA 1
ATOM 724 C C . ARG A 1 91 ? 15.374 0.581 -21.133 1.00 76.75 91 ARG A C 1
ATOM 726 O O . ARG A 1 91 ? 16.527 0.184 -20.991 1.00 76.75 91 ARG A O 1
ATOM 733 N N . ASP A 1 92 ? 15.054 1.870 -21.188 1.00 80.88 92 ASP A N 1
ATOM 734 C CA . ASP A 1 92 ? 16.028 2.940 -20.985 1.00 80.88 92 ASP A CA 1
ATOM 735 C C . ASP A 1 92 ? 16.514 2.952 -19.529 1.00 80.88 92 ASP A C 1
ATOM 737 O O . ASP A 1 92 ? 15.747 3.243 -18.612 1.00 80.88 92 ASP A O 1
ATOM 741 N N . SER A 1 93 ? 17.796 2.641 -19.312 1.00 75.06 93 SER A N 1
ATOM 742 C CA . SER A 1 93 ? 18.425 2.618 -17.985 1.00 75.06 93 SER A CA 1
ATOM 743 C C . SER A 1 93 ? 18.464 3.986 -17.312 1.00 75.06 93 SER A C 1
ATOM 745 O O . SER A 1 93 ? 18.543 4.063 -16.086 1.00 75.06 93 SER A O 1
ATOM 747 N N . GLU A 1 94 ? 18.394 5.065 -18.093 1.00 79.56 94 GLU A N 1
ATOM 748 C CA . GLU A 1 94 ? 18.384 6.421 -17.563 1.00 79.56 94 GLU A CA 1
ATOM 749 C C . GLU A 1 94 ? 16.989 6.901 -17.166 1.00 79.56 94 GLU A C 1
ATOM 751 O O . GLU A 1 94 ? 16.872 7.884 -16.420 1.00 79.56 94 GLU A O 1
ATOM 756 N N . SER A 1 95 ? 15.943 6.179 -17.569 1.00 81.06 95 SER A N 1
ATOM 757 C CA . SER A 1 95 ? 14.567 6.533 -17.255 1.00 81.06 95 SER A CA 1
ATOM 758 C C . SER A 1 95 ? 14.248 6.365 -15.767 1.00 81.06 95 SER A C 1
ATOM 760 O O . SER A 1 95 ? 14.779 5.504 -15.055 1.00 81.06 95 SER A O 1
ATOM 762 N N . MET A 1 96 ? 13.286 7.158 -15.290 1.00 75.75 96 MET A N 1
ATOM 763 C CA . MET A 1 96 ? 12.781 7.039 -13.921 1.00 75.75 96 MET A CA 1
ATOM 764 C C . MET A 1 96 ? 12.094 5.698 -13.654 1.00 75.75 96 MET A C 1
ATOM 766 O O . MET A 1 96 ? 12.154 5.205 -12.529 1.00 75.75 96 MET A O 1
ATOM 770 N N . ALA A 1 97 ? 11.441 5.104 -14.657 1.00 75.75 97 ALA A N 1
ATOM 771 C CA . ALA A 1 97 ? 10.791 3.807 -14.498 1.00 75.75 97 ALA A CA 1
ATOM 772 C C . ALA A 1 97 ? 11.834 2.704 -14.285 1.00 75.75 97 ALA A C 1
ATOM 774 O O . ALA A 1 97 ? 11.722 1.925 -13.341 1.00 75.75 97 ALA A O 1
ATOM 775 N N . SER A 1 98 ? 12.895 2.702 -15.096 1.00 71.38 98 SER A N 1
ATOM 776 C CA . SER A 1 98 ? 13.975 1.723 -14.994 1.00 71.38 98 SER A CA 1
ATOM 777 C C . SER A 1 98 ? 14.744 1.871 -13.683 1.00 71.38 98 SER A C 1
ATOM 779 O O . SER A 1 98 ? 14.887 0.901 -12.943 1.00 71.38 98 SER A O 1
ATOM 781 N N . LYS A 1 99 ? 15.117 3.100 -13.297 1.00 70.25 99 LYS A N 1
ATOM 782 C CA . LYS A 1 99 ? 15.804 3.373 -12.020 1.00 70.25 99 LYS A CA 1
ATOM 783 C C . LYS A 1 99 ? 14.994 2.940 -10.790 1.00 70.25 99 LYS A C 1
ATOM 785 O O . LYS A 1 99 ? 15.573 2.481 -9.810 1.00 70.25 99 LYS A O 1
ATOM 790 N N . ARG A 1 100 ? 13.658 3.037 -10.831 1.00 68.94 100 ARG A N 1
ATOM 791 C CA . ARG A 1 100 ? 12.781 2.582 -9.734 1.00 68.94 100 ARG A CA 1
ATOM 792 C C . ARG A 1 100 ? 12.642 1.061 -9.693 1.00 68.94 100 ARG A C 1
ATOM 794 O O . ARG A 1 100 ? 12.700 0.480 -8.615 1.00 68.94 100 ARG A O 1
ATOM 801 N N . SER A 1 101 ? 12.450 0.420 -10.842 1.00 61.56 101 SER A N 1
ATOM 802 C CA . SER A 1 101 ? 12.160 -1.018 -10.927 1.00 61.56 101 SER A CA 1
ATOM 803 C C . SER A 1 101 ? 13.404 -1.906 -10.869 1.00 61.56 101 SER A C 1
ATOM 805 O O . SER A 1 101 ? 13.326 -3.038 -10.401 1.00 61.56 101 SER A O 1
ATOM 807 N N . ALA A 1 102 ? 14.550 -1.408 -11.327 1.00 58.94 102 ALA A N 1
ATOM 808 C CA . ALA A 1 102 ? 15.804 -2.147 -11.421 1.00 58.94 102 ALA A CA 1
ATOM 809 C C . ALA A 1 102 ? 16.728 -1.867 -10.231 1.00 58.94 102 ALA A C 1
ATOM 811 O O . ALA A 1 102 ? 17.929 -1.739 -10.417 1.00 58.94 102 ALA A O 1
ATOM 812 N N . THR A 1 103 ? 16.193 -1.727 -9.018 1.00 57.12 103 THR A N 1
ATOM 813 C CA . THR A 1 103 ? 17.039 -1.621 -7.826 1.00 57.12 103 THR A CA 1
ATOM 814 C C . THR A 1 103 ? 16.949 -2.904 -7.024 1.00 57.12 103 THR A C 1
ATOM 816 O O . THR A 1 103 ? 15.885 -3.176 -6.458 1.00 57.12 103 THR A O 1
ATOM 819 N N . PRO A 1 104 ? 18.069 -3.631 -6.857 1.00 60.88 104 PRO A N 1
ATOM 820 C CA . PRO A 1 104 ? 19.389 -3.607 -7.459 1.00 60.88 104 PRO A CA 1
ATOM 821 C C . PRO A 1 104 ? 19.404 -3.762 -8.951 1.00 60.88 104 PRO A C 1
ATOM 823 O O . PRO A 1 104 ? 18.654 -4.549 -9.536 1.00 60.88 104 PRO A O 1
ATOM 826 N N . GLY A 1 105 ? 20.352 -3.034 -9.531 1.00 60.97 105 GLY A N 1
ATOM 827 C CA . GLY A 1 105 ? 20.623 -3.090 -10.951 1.00 60.97 105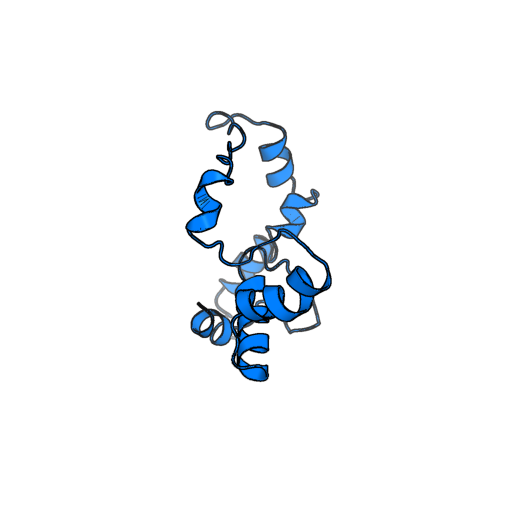 GLY A CA 1
ATOM 828 C C . GLY A 1 105 ? 20.969 -4.517 -11.375 1.00 60.97 105 GLY A C 1
ATOM 829 O O . GLY A 1 105 ? 21.550 -5.279 -10.594 1.00 60.97 105 GLY A O 1
ATOM 830 N N . PRO A 1 106 ? 20.725 -4.885 -12.644 1.00 55.94 106 PRO A N 1
ATOM 831 C CA . PRO A 1 106 ? 21.164 -6.164 -13.200 1.00 55.94 106 PRO A CA 1
ATOM 832 C C . PRO A 1 106 ? 22.659 -6.456 -12.971 1.00 55.94 106 PRO A C 1
ATOM 834 O O . PRO A 1 106 ? 23.057 -7.619 -12.916 1.00 55.94 106 PRO A O 1
ATOM 837 N N . HIS A 1 107 ? 23.487 -5.415 -12.823 1.00 53.56 107 HIS A N 1
ATOM 838 C CA . HIS A 1 107 ? 24.907 -5.518 -12.486 1.00 53.56 107 HIS A CA 1
ATOM 839 C C . HIS A 1 107 ? 25.145 -6.030 -11.054 1.00 53.56 107 HIS A C 1
ATOM 841 O O . HIS A 1 107 ? 25.899 -6.980 -10.856 1.00 53.56 107 HIS A O 1
ATOM 847 N N . GLU A 1 108 ? 24.442 -5.478 -10.063 1.00 60.19 108 GLU A N 1
ATOM 848 C CA . GLU A 1 108 ? 24.597 -5.838 -8.645 1.00 60.19 108 GLU A CA 1
ATOM 849 C C . GLU A 1 108 ? 24.113 -7.278 -8.374 1.00 60.19 108 GLU A C 1
ATOM 851 O O . GLU A 1 108 ? 24.732 -8.031 -7.618 1.00 60.19 108 GLU A O 1
ATOM 856 N N . LEU A 1 109 ? 23.068 -7.723 -9.086 1.00 58.72 109 LEU A N 1
ATOM 857 C CA . LEU A 1 109 ? 22.590 -9.113 -9.039 1.00 58.72 109 LEU A CA 1
ATOM 858 C C . LEU A 1 109 ? 23.622 -10.120 -9.584 1.00 58.72 109 LEU A C 1
ATOM 860 O O . LEU A 1 109 ? 23.674 -11.262 -9.120 1.00 58.72 109 LEU A O 1
ATOM 864 N N . ARG A 1 110 ? 24.450 -9.720 -10.560 1.00 56.09 110 ARG A N 1
ATOM 865 C CA . ARG A 1 110 ? 25.516 -10.568 -11.127 1.00 56.09 110 ARG A CA 1
ATOM 866 C C . ARG A 1 110 ? 26.720 -10.678 -10.196 1.00 56.09 110 ARG A C 1
ATOM 868 O O . ARG A 1 110 ? 27.307 -11.755 -10.117 1.00 56.09 110 ARG A O 1
ATOM 875 N N . GLU A 1 111 ? 27.074 -9.611 -9.486 1.00 58.03 111 GLU A N 1
ATOM 876 C CA . GLU A 1 111 ? 28.198 -9.607 -8.539 1.00 58.03 111 GLU A CA 1
ATOM 877 C C . GLU A 1 111 ? 27.935 -10.503 -7.325 1.00 58.03 111 GLU A C 1
ATOM 879 O O . GLU A 1 111 ? 28.811 -11.269 -6.928 1.00 58.03 111 GLU A O 1
ATOM 884 N N . ARG A 1 112 ? 26.705 -10.503 -6.799 1.00 61.47 112 ARG A N 1
ATOM 885 C CA . ARG A 1 112 ? 26.326 -11.329 -5.640 1.00 61.47 112 ARG A CA 1
ATOM 886 C C . ARG A 1 112 ? 26.258 -12.831 -5.947 1.00 61.47 112 ARG A C 1
ATOM 888 O O . ARG A 1 112 ? 26.430 -13.647 -5.048 1.00 61.47 112 ARG A O 1
ATOM 895 N N . LYS A 1 113 ? 26.024 -13.210 -7.212 1.00 54.38 113 LYS A N 1
ATOM 896 C CA . LYS A 1 113 ? 26.029 -14.616 -7.667 1.00 54.38 113 LYS A CA 1
ATOM 897 C C . LYS A 1 113 ? 27.428 -15.166 -7.964 1.00 54.38 113 LYS A C 1
ATOM 899 O O . LYS A 1 113 ? 27.550 -16.365 -8.214 1.00 54.38 113 LYS A O 1
ATOM 904 N N . ARG A 1 114 ? 28.483 -14.341 -7.954 1.00 48.03 114 ARG A N 1
ATOM 905 C CA . ARG A 1 114 ? 29.853 -14.855 -8.078 1.00 48.03 114 ARG A CA 1
ATOM 906 C C . ARG A 1 114 ? 30.259 -15.492 -6.746 1.00 48.03 114 ARG A C 1
ATOM 908 O O . ARG A 1 114 ? 30.159 -14.822 -5.718 1.00 48.03 114 ARG A O 1
ATOM 915 N N . PRO A 1 115 ? 30.720 -16.757 -6.725 1.00 44.94 115 PRO A N 1
ATOM 916 C CA . PRO A 1 115 ? 31.240 -17.341 -5.499 1.00 44.94 115 PRO A CA 1
ATOM 917 C C . PRO A 1 115 ? 32.376 -16.451 -4.991 1.00 44.94 115 PRO A C 1
ATOM 919 O O . PRO A 1 115 ? 33.274 -16.090 -5.756 1.00 44.94 115 PRO A O 1
ATOM 922 N N . ARG A 1 116 ? 32.329 -16.072 -3.708 1.00 54.28 116 ARG A N 1
ATOM 923 C CA . ARG A 1 116 ? 33.461 -15.430 -3.034 1.00 54.28 116 ARG A CA 1
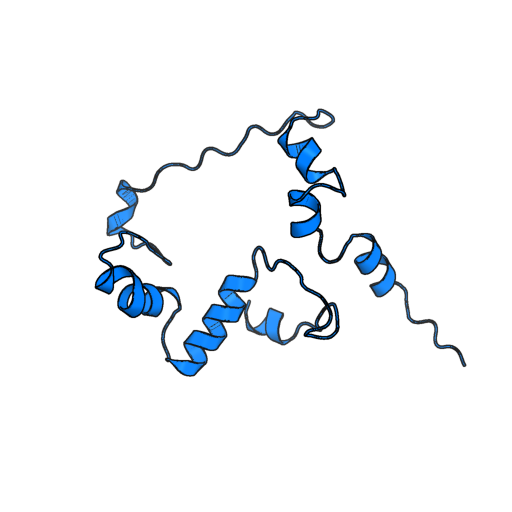ATOM 924 C C . ARG A 1 116 ? 34.622 -16.422 -3.078 1.00 54.28 116 ARG A C 1
ATOM 926 O O . ARG A 1 116 ? 34.694 -17.322 -2.248 1.00 54.28 116 ARG A O 1
ATOM 933 N N . VAL A 1 117 ? 35.500 -16.302 -4.073 1.00 52.41 117 VAL A N 1
ATOM 934 C CA . VAL A 1 117 ? 36.755 -17.055 -4.100 1.00 52.41 117 VAL A CA 1
ATOM 935 C C . VAL A 1 117 ? 37.546 -16.576 -2.890 1.00 52.41 117 VAL A C 1
ATOM 937 O O . VAL A 1 117 ? 38.000 -15.432 -2.853 1.00 52.41 117 VAL A O 1
ATOM 940 N N . ALA A 1 118 ? 37.624 -17.426 -1.866 1.00 43.69 118 ALA A N 1
ATOM 941 C CA . ALA A 1 118 ? 38.381 -17.160 -0.657 1.00 43.69 118 ALA A CA 1
ATOM 942 C C . ALA A 1 118 ? 39.844 -16.916 -1.048 1.00 43.69 118 ALA A C 1
ATOM 944 O O . ALA A 1 118 ? 40.530 -17.828 -1.512 1.00 43.69 118 ALA A O 1
ATOM 945 N N . ARG A 1 119 ? 40.312 -15.674 -0.902 1.00 42.94 119 ARG A N 1
ATOM 946 C CA . ARG A 1 119 ? 41.745 -15.385 -0.935 1.00 42.94 119 ARG A CA 1
ATOM 947 C C . ARG A 1 119 ? 42.342 -15.977 0.344 1.00 42.94 119 ARG A C 1
ATOM 949 O O . ARG A 1 119 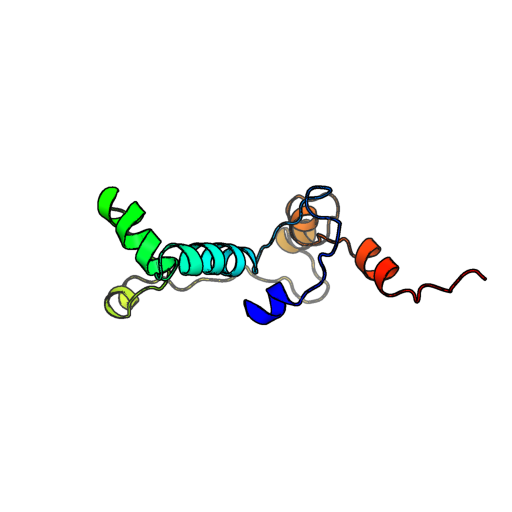? 41.955 -15.561 1.433 1.00 42.94 119 ARG A O 1
ATOM 956 N N . ARG A 1 120 ? 43.175 -17.006 0.171 1.00 44.09 120 ARG A N 1
ATOM 957 C CA . ARG A 1 120 ? 44.089 -17.528 1.194 1.00 44.09 120 ARG A CA 1
ATOM 958 C C . ARG A 1 120 ? 45.218 -16.540 1.445 1.00 44.09 120 ARG A C 1
ATOM 960 O O . ARG A 1 120 ? 45.572 -15.824 0.481 1.00 44.09 120 ARG A O 1
#

Secondary structure (DSSP, 8-state):
-HHHHHTSPPSS-TTT-----TTTHHHHHHHHHHHHHSS-HHHHHIIIIITTTT----SS--GGGGGGPPP--PPPPPPTT---HHHHHHH-TTSHHHHHHSSS-HHHHHHHTS------